Protein AF-A0A6I2M3Y7-F1 (afdb_monomer_lite)

Sequence (51 aa):
MSGWPFWLKIFVVAVPFAVTIAAFSHGVMVAAVPGVLVSGWAFHRAFMSDI

pLDDT: mean 84.59, std 8.8, range [51.22, 92.62]

Foldseek 3Di:
DVPDDPVVLVVQLVVLVVVLVVCVVVVVPVVSVVSVVVSVVSCCVSPPVVD

Secondary structure (DSSP, 8-state):
-TTS-HHHHHHHHHHHHHHHHHHHHTT-HHHHHHHHHHHHHHHIIIIITT-

Radius of gyration: 12.05 Å; chains: 1; bounding box: 27×18×29 Å

Structure (mmCIF, N/CA/C/O backbone):
data_AF-A0A6I2M3Y7-F1
#
_entry.id   AF-A0A6I2M3Y7-F1
#
loop_
_atom_site.group_PDB
_atom_site.id
_atom_site.type_symbol
_atom_site.label_atom_id
_atom_site.label_alt_id
_atom_site.label_comp_id
_atom_site.label_asym_id
_atom_site.label_entity_id
_atom_site.label_seq_id
_atom_site.pdbx_PDB_ins_code
_atom_site.Cartn_x
_atom_site.Cartn_y
_atom_site.Cartn_z
_atom_site.occupancy
_atom_site.B_iso_or_equiv
_atom_site.auth_seq_id
_atom_site.auth_comp_id
_atom_site.auth_asym_id
_atom_site.auth_atom_id
_atom_site.pdbx_PDB_model_num
ATOM 1 N N . MET A 1 1 ? -14.257 3.940 7.115 1.00 64.62 1 MET A N 1
ATOM 2 C CA . MET A 1 1 ? -13.404 2.819 7.567 1.00 64.62 1 MET A CA 1
ATOM 3 C C . MET A 1 1 ? -13.421 2.655 9.085 1.00 64.62 1 MET A C 1
ATOM 5 O O . MET A 1 1 ? -13.108 1.568 9.540 1.00 64.62 1 MET A O 1
ATOM 9 N N . SER A 1 2 ? -13.843 3.666 9.850 1.00 65.25 2 SER A N 1
ATOM 10 C CA . SER A 1 2 ? -14.169 3.650 11.286 1.00 65.25 2 SER A CA 1
ATOM 11 C C . SER A 1 2 ? -14.512 2.293 11.914 1.00 65.25 2 SER A C 1
ATOM 13 O O . SER A 1 2 ? -13.750 1.814 12.745 1.00 65.25 2 SER A O 1
ATOM 15 N N . GLY A 1 3 ? -15.564 1.607 11.448 1.00 78.50 3 GLY A N 1
ATOM 16 C CA . GLY A 1 3 ? -16.009 0.320 12.009 1.00 78.50 3 GLY A CA 1
ATOM 17 C C . GLY A 1 3 ? -15.360 -0.942 11.426 1.00 78.50 3 GLY A C 1
ATOM 18 O O . GLY A 1 3 ? -15.808 -2.044 11.723 1.00 78.50 3 GLY A O 1
ATOM 19 N N . TRP A 1 4 ? -14.361 -0.817 10.548 1.00 84.94 4 TRP A N 1
ATOM 20 C CA . TRP A 1 4 ? -13.706 -1.983 9.954 1.00 84.94 4 TRP A CA 1
ATOM 21 C C . TRP A 1 4 ? -12.701 -2.594 10.929 1.00 84.94 4 TRP A C 1
ATOM 23 O O . TRP A 1 4 ? -11.963 -1.856 11.589 1.00 84.94 4 TRP A O 1
ATOM 33 N N . PRO A 1 5 ? -12.602 -3.928 10.977 1.00 87.31 5 PRO A N 1
ATOM 34 C CA . PRO A 1 5 ? -11.589 -4.565 11.787 1.00 87.31 5 PRO A CA 1
ATOM 35 C C . PRO A 1 5 ? -10.171 -4.236 11.297 1.00 87.31 5 PRO A C 1
ATOM 37 O O . PRO A 1 5 ? -9.929 -4.056 10.102 1.00 87.31 5 PRO A O 1
ATOM 40 N N . PHE A 1 6 ? -9.219 -4.170 12.231 1.00 85.88 6 PHE A N 1
ATOM 41 C CA . PHE A 1 6 ? -7.857 -3.683 11.979 1.00 85.88 6 PHE A CA 1
ATOM 42 C C . PHE A 1 6 ? -7.127 -4.451 10.867 1.00 85.88 6 PHE A C 1
ATOM 44 O O . PHE A 1 6 ? -6.512 -3.844 9.992 1.00 85.88 6 PHE A O 1
ATOM 51 N N . TRP A 1 7 ? -7.260 -5.778 10.837 1.00 87.56 7 TRP A N 1
ATOM 52 C CA . TRP A 1 7 ? -6.663 -6.618 9.795 1.00 87.56 7 TRP A CA 1
ATOM 53 C C . TRP A 1 7 ? -7.199 -6.275 8.403 1.00 87.56 7 TRP A C 1
ATOM 55 O O . TRP A 1 7 ? -6.427 -6.201 7.453 1.00 87.56 7 TRP A O 1
ATOM 65 N N . LEU A 1 8 ? -8.496 -5.985 8.278 1.00 88.00 8 LEU A N 1
ATOM 66 C CA . LEU A 1 8 ? -9.104 -5.602 7.005 1.00 88.00 8 LEU A CA 1
ATOM 67 C C . LEU A 1 8 ? -8.570 -4.247 6.516 1.00 88.00 8 LEU A C 1
ATOM 69 O O . LEU A 1 8 ? -8.290 -4.093 5.329 1.00 88.00 8 LEU A O 1
ATOM 73 N N . LYS A 1 9 ? -8.359 -3.288 7.430 1.00 87.38 9 LYS A N 1
ATOM 74 C CA . LYS A 1 9 ? -7.711 -2.002 7.114 1.00 87.38 9 LYS A CA 1
ATOM 75 C C . LYS A 1 9 ? -6.290 -2.211 6.582 1.00 87.38 9 LYS A C 1
ATOM 77 O O . LYS A 1 9 ? -5.939 -1.622 5.563 1.00 87.38 9 LYS A O 1
ATOM 82 N N . ILE A 1 10 ? -5.509 -3.088 7.221 1.00 89.25 10 ILE A N 1
ATOM 83 C CA . ILE A 1 10 ? -4.160 -3.444 6.754 1.00 89.25 10 ILE A CA 1
ATOM 84 C C . ILE A 1 10 ? -4.215 -4.048 5.351 1.00 89.25 10 ILE A C 1
ATOM 86 O O . ILE A 1 10 ? -3.487 -3.589 4.477 1.00 89.25 10 ILE A O 1
ATOM 90 N N . PHE A 1 11 ? -5.089 -5.032 5.112 1.00 89.94 11 PHE A N 1
ATOM 91 C CA . PHE A 1 11 ? -5.200 -5.678 3.800 1.00 89.94 11 PHE A CA 1
ATOM 92 C C . PHE A 1 11 ? -5.525 -4.678 2.689 1.00 89.94 11 PHE A C 1
ATOM 94 O O . PHE A 1 11 ? -4.880 -4.689 1.643 1.00 89.94 11 PHE A O 1
ATOM 101 N N . VAL A 1 12 ? -6.481 -3.777 2.922 1.00 88.44 12 VAL A N 1
ATOM 102 C CA . VAL A 1 12 ? -6.900 -2.793 1.913 1.00 88.44 12 VAL A CA 1
ATOM 103 C C . VAL A 1 12 ? -5.805 -1.773 1.611 1.00 88.44 12 VAL A C 1
ATOM 105 O O . VAL A 1 12 ? -5.679 -1.346 0.468 1.00 88.44 12 VAL A O 1
ATOM 108 N N . VAL A 1 13 ? -4.984 -1.413 2.599 1.00 91.56 13 VAL A N 1
ATOM 109 C CA . VAL A 1 13 ? -3.834 -0.521 2.390 1.00 91.56 13 VAL A CA 1
ATOM 110 C C . VAL A 1 13 ? -2.650 -1.261 1.760 1.00 91.56 13 VAL A C 1
ATOM 112 O O . VAL A 1 13 ? -1.943 -0.688 0.938 1.00 91.56 13 VAL A O 1
ATOM 115 N N . ALA A 1 14 ? -2.446 -2.541 2.070 1.00 92.38 14 ALA A N 1
ATOM 116 C CA . ALA A 1 14 ? -1.336 -3.325 1.531 1.00 92.38 14 ALA A CA 1
ATOM 117 C C . ALA A 1 14 ? -1.423 -3.525 0.007 1.00 92.38 14 ALA A C 1
ATOM 119 O O . ALA A 1 14 ? -0.394 -3.531 -0.664 1.00 92.38 14 ALA A O 1
ATOM 120 N N . VAL A 1 15 ? -2.633 -3.647 -0.551 1.00 92.62 15 VAL A N 1
ATOM 121 C CA . VAL A 1 15 ? -2.852 -3.842 -1.997 1.00 92.62 15 VAL A CA 1
ATOM 122 C C . VAL A 1 15 ? -2.239 -2.721 -2.856 1.00 92.62 15 VAL A C 1
ATOM 124 O O . VAL A 1 15 ? -1.399 -3.031 -3.703 1.00 92.62 15 VAL A O 1
ATOM 127 N N . PRO A 1 16 ? -2.583 -1.430 -2.673 1.00 90.69 16 PRO A N 1
ATOM 128 C CA . PRO A 1 16 ? -1.998 -0.356 -3.475 1.00 90.69 16 PRO A CA 1
ATOM 129 C C . PRO A 1 16 ? -0.488 -0.208 -3.251 1.00 90.69 16 PRO A C 1
ATOM 131 O O . PRO A 1 16 ? 0.235 0.063 -4.212 1.00 90.69 16 PRO A O 1
ATOM 134 N N . PHE A 1 17 ? 0.018 -0.481 -2.043 1.00 90.69 17 PHE A N 1
ATOM 135 C CA . PHE A 1 17 ? 1.462 -0.515 -1.790 1.00 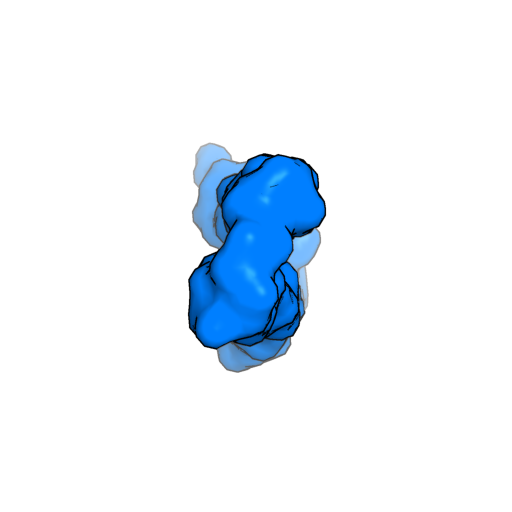90.69 17 PHE A CA 1
ATOM 136 C C . PHE A 1 17 ? 2.160 -1.622 -2.589 1.00 90.69 17 PHE A C 1
ATOM 138 O O . PHE A 1 17 ? 3.165 -1.356 -3.245 1.00 90.69 17 PHE A O 1
ATOM 145 N N . ALA A 1 18 ? 1.614 -2.841 -2.597 1.00 91.44 18 ALA A N 1
ATOM 146 C CA . ALA A 1 18 ? 2.173 -3.962 -3.349 1.00 91.44 18 ALA A CA 1
ATOM 147 C C . ALA A 1 18 ? 2.198 -3.683 -4.860 1.00 91.44 18 ALA A C 1
ATOM 149 O O . ALA A 1 18 ? 3.213 -3.920 -5.515 1.00 91.44 18 ALA A O 1
ATOM 150 N N . VAL A 1 19 ? 1.118 -3.110 -5.402 1.00 88.88 19 VAL A N 1
ATOM 151 C CA . VAL A 1 19 ? 1.042 -2.704 -6.817 1.00 88.88 19 VAL A CA 1
ATOM 152 C C . VAL A 1 19 ? 2.076 -1.623 -7.136 1.00 88.88 19 VAL A C 1
ATOM 154 O O . VAL A 1 19 ? 2.740 -1.685 -8.168 1.00 88.88 19 VAL A O 1
ATOM 157 N N . THR A 1 20 ? 2.260 -0.659 -6.236 1.00 90.12 20 THR A N 1
ATOM 158 C CA . THR A 1 20 ? 3.244 0.418 -6.405 1.00 90.12 20 THR A CA 1
ATOM 159 C C . THR A 1 20 ? 4.676 -0.121 -6.393 1.00 90.12 20 THR A C 1
ATOM 161 O O . THR A 1 20 ? 5.471 0.227 -7.265 1.00 90.12 20 THR A O 1
ATOM 164 N N . ILE A 1 21 ? 5.002 -1.018 -5.456 1.00 89.81 21 ILE A N 1
ATOM 165 C CA . ILE A 1 21 ? 6.314 -1.684 -5.384 1.00 89.81 21 ILE A CA 1
ATOM 166 C C . ILE A 1 21 ? 6.567 -2.509 -6.651 1.00 89.81 21 ILE A C 1
ATOM 168 O O . ILE A 1 21 ? 7.653 -2.430 -7.222 1.00 89.81 21 ILE A O 1
ATOM 172 N N . ALA A 1 22 ? 5.559 -3.238 -7.137 1.00 89.00 22 ALA A N 1
ATOM 173 C CA . ALA A 1 22 ? 5.657 -3.979 -8.390 1.00 89.00 22 ALA A CA 1
ATOM 174 C C . ALA A 1 22 ? 5.866 -3.046 -9.598 1.00 89.00 22 ALA A C 1
ATOM 176 O O . ALA A 1 22 ? 6.644 -3.357 -10.496 1.00 89.00 22 ALA A O 1
ATOM 177 N N . ALA A 1 23 ? 5.221 -1.879 -9.642 1.00 86.06 23 ALA A N 1
ATOM 178 C CA . ALA A 1 23 ? 5.456 -0.903 -10.708 1.00 86.06 23 ALA A CA 1
ATOM 179 C C . ALA A 1 23 ? 6.906 -0.379 -10.693 1.00 86.06 23 ALA A C 1
ATOM 181 O O . ALA A 1 23 ? 7.535 -0.268 -11.749 1.00 86.06 23 ALA A O 1
ATOM 182 N N . PHE A 1 24 ? 7.466 -0.134 -9.501 1.00 84.69 24 PHE A N 1
ATOM 183 C CA . PHE A 1 24 ? 8.873 0.240 -9.341 1.00 84.69 24 PHE A CA 1
ATOM 184 C C . PHE A 1 24 ? 9.834 -0.874 -9.769 1.00 84.69 24 PHE A C 1
ATOM 186 O O . PHE A 1 24 ? 10.812 -0.586 -10.458 1.00 84.69 24 PHE A O 1
ATOM 193 N N . SER A 1 25 ? 9.552 -2.138 -9.429 1.00 86.50 25 SER A N 1
ATOM 194 C CA . SER A 1 25 ? 10.427 -3.264 -9.789 1.00 86.50 25 SER A CA 1
ATOM 195 C C . SER A 1 25 ? 10.510 -3.510 -11.298 1.00 86.50 25 SER A C 1
ATOM 197 O O . SER A 1 25 ? 11.502 -4.055 -11.769 1.00 86.50 25 SER A O 1
ATOM 199 N N . HIS A 1 26 ? 9.499 -3.088 -12.061 1.00 88.50 26 HIS A N 1
ATOM 200 C CA . HIS A 1 26 ? 9.480 -3.177 -13.526 1.00 88.50 26 HIS A CA 1
ATOM 201 C C . HIS A 1 26 ? 9.997 -1.903 -14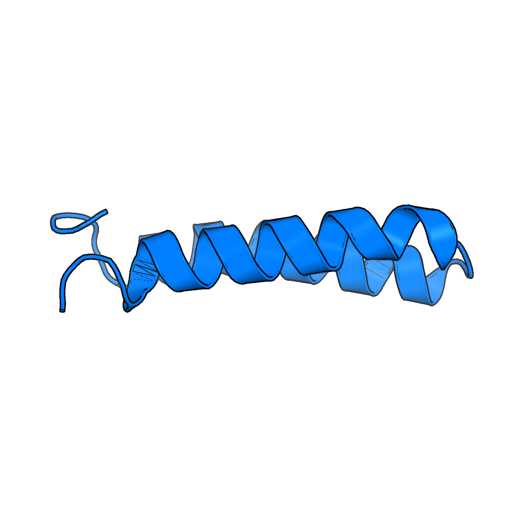.225 1.00 88.50 26 HIS A C 1
ATOM 203 O O . HIS A 1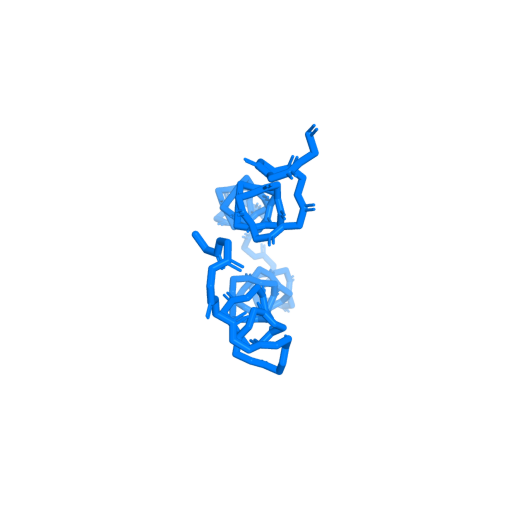 26 ? 9.890 -1.788 -15.444 1.00 88.50 26 HIS A O 1
ATOM 209 N N . GLY 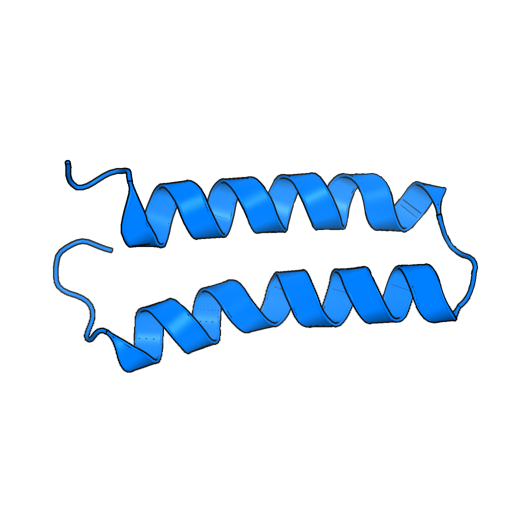A 1 27 ? 10.538 -0.930 -13.479 1.00 83.75 27 GLY A N 1
ATOM 210 C CA . GLY A 1 27 ? 11.087 0.310 -14.041 1.00 83.75 27 GLY A CA 1
ATOM 211 C C . GLY A 1 27 ? 10.035 1.305 -14.543 1.00 83.75 27 GLY A C 1
ATOM 212 O O . GLY A 1 27 ? 10.379 2.302 -15.176 1.00 83.75 27 GLY A O 1
ATOM 213 N N . VAL A 1 28 ? 8.750 1.087 -14.242 1.00 84.50 28 VAL A N 1
ATOM 214 C CA . VAL A 1 28 ? 7.639 1.922 -14.724 1.00 84.50 28 VAL A CA 1
ATOM 215 C C . VAL A 1 28 ? 7.386 3.080 -13.752 1.00 84.50 28 VAL A C 1
ATOM 217 O O . VAL A 1 28 ? 6.311 3.224 -13.172 1.00 84.50 28 VAL A O 1
ATOM 220 N N . MET A 1 29 ? 8.405 3.922 -13.552 1.00 75.69 29 MET A N 1
ATOM 221 C CA . MET A 1 29 ? 8.399 4.974 -12.523 1.00 75.69 29 MET A CA 1
ATOM 222 C C . MET A 1 29 ? 7.240 5.969 -12.680 1.00 75.69 29 MET A C 1
ATOM 224 O O . MET A 1 29 ? 6.639 6.371 -11.689 1.00 75.69 29 MET A O 1
ATOM 228 N N . VAL A 1 30 ? 6.873 6.324 -13.916 1.00 79.38 30 VAL A N 1
ATOM 229 C CA . VAL A 1 30 ? 5.768 7.262 -14.189 1.00 79.38 30 VAL A CA 1
ATOM 230 C C . VAL A 1 30 ? 4.415 6.676 -13.767 1.00 79.38 30 VAL A C 1
ATOM 232 O O . VAL A 1 30 ? 3.582 7.390 -13.216 1.00 79.38 30 VAL A O 1
ATOM 235 N N . ALA A 1 31 ? 4.210 5.368 -13.951 1.00 72.69 31 ALA A N 1
ATOM 236 C CA . ALA A 1 31 ? 2.998 4.680 -13.504 1.00 72.69 31 ALA A CA 1
ATOM 237 C C . ALA A 1 31 ? 2.994 4.411 -11.988 1.00 72.69 31 ALA A C 1
ATOM 239 O O . ALA A 1 31 ? 1.932 4.226 -11.398 1.00 72.69 31 ALA A O 1
ATOM 240 N N . ALA A 1 32 ? 4.158 4.430 -11.336 1.00 77.38 32 ALA A N 1
ATOM 241 C CA . ALA A 1 32 ? 4.260 4.273 -9.889 1.00 77.38 32 ALA A CA 1
ATOM 242 C C . ALA A 1 32 ? 3.805 5.530 -9.121 1.00 77.38 32 ALA A C 1
ATOM 244 O O . ALA A 1 32 ? 3.298 5.407 -8.009 1.00 77.38 32 ALA A O 1
ATOM 245 N N . VAL A 1 33 ? 3.907 6.728 -9.716 1.00 84.94 33 VAL A N 1
ATOM 246 C CA . VAL A 1 33 ? 3.454 7.999 -9.110 1.00 84.94 33 VAL A CA 1
ATOM 247 C C . VAL A 1 33 ? 1.980 7.961 -8.669 1.00 84.94 33 VAL A C 1
ATOM 249 O O . VAL A 1 33 ? 1.713 8.231 -7.495 1.00 84.94 33 VAL A O 1
ATOM 252 N N . PRO A 1 34 ? 1.005 7.591 -9.526 1.00 87.50 34 PRO A N 1
ATOM 253 C CA . PRO A 1 34 ? -0.377 7.442 -9.078 1.00 87.50 34 PRO A CA 1
ATOM 254 C C . PRO A 1 34 ? -0.532 6.327 -8.035 1.00 87.50 34 PRO A C 1
ATOM 256 O O . PRO A 1 34 ? -1.349 6.467 -7.129 1.00 87.50 34 PRO A O 1
ATOM 259 N N . GLY A 1 35 ? 0.286 5.271 -8.087 1.00 87.06 35 GLY A N 1
ATOM 260 C CA . GLY A 1 35 ? 0.317 4.229 -7.056 1.00 87.06 35 GLY A CA 1
ATOM 261 C C . GLY A 1 35 ? 0.669 4.773 -5.666 1.00 87.06 35 GLY A C 1
ATOM 262 O O . GLY A 1 35 ? -0.019 4.473 -4.687 1.00 87.06 35 GLY A O 1
ATOM 263 N N . VAL A 1 36 ? 1.673 5.651 -5.576 1.00 88.25 36 VAL A N 1
ATOM 264 C CA . VAL A 1 36 ? 2.057 6.320 -4.321 1.00 88.25 36 VAL A CA 1
ATOM 265 C C . VAL A 1 36 ? 0.921 7.204 -3.798 1.00 88.25 36 VAL A C 1
ATOM 267 O O . VAL A 1 36 ? 0.600 7.147 -2.610 1.00 88.25 36 VAL A O 1
ATOM 270 N N . LEU A 1 37 ? 0.267 7.974 -4.674 1.00 91.06 37 LEU A N 1
ATOM 271 C CA . LEU A 1 37 ? -0.867 8.827 -4.295 1.00 91.06 37 LEU A CA 1
ATOM 272 C C . LEU A 1 37 ? -2.053 8.007 -3.766 1.00 91.06 37 LEU A C 1
ATOM 274 O O . LEU A 1 37 ? -2.622 8.345 -2.727 1.00 91.06 37 LEU A O 1
ATOM 278 N N . VAL A 1 38 ? -2.391 6.903 -4.438 1.00 91.00 38 VAL A N 1
ATOM 279 C CA . VAL A 1 38 ? -3.457 5.987 -4.003 1.00 91.00 38 VAL A CA 1
ATOM 280 C C . VAL A 1 38 ? -3.099 5.329 -2.671 1.00 91.00 38 VAL A C 1
ATOM 282 O O . VAL A 1 38 ? -3.957 5.220 -1.797 1.00 91.00 38 VAL A O 1
ATOM 285 N N . SER A 1 39 ? -1.836 4.943 -2.483 1.00 91.94 39 SER A N 1
ATOM 286 C CA . SER A 1 39 ? -1.343 4.351 -1.233 1.00 91.94 39 SER A CA 1
ATOM 287 C C . SER A 1 39 ? -1.450 5.336 -0.064 1.00 91.94 39 SER A C 1
ATOM 289 O O . SER A 1 39 ? -1.953 4.979 1.003 1.00 91.94 39 SER A O 1
ATOM 291 N N . GLY A 1 40 ? -1.057 6.597 -0.282 1.00 91.00 40 GLY A N 1
ATOM 292 C CA . GLY A 1 40 ? -1.199 7.673 0.701 1.00 91.00 40 GLY A CA 1
ATOM 293 C C . GLY A 1 40 ? -2.660 7.973 1.040 1.00 91.00 40 GLY A C 1
ATOM 294 O O . GLY A 1 40 ? -3.012 8.073 2.215 1.00 91.00 40 GLY A O 1
ATOM 295 N N . TRP A 1 41 ? -3.535 8.039 0.032 1.00 91.81 41 TRP A N 1
ATOM 296 C CA . TRP A 1 41 ? -4.972 8.229 0.241 1.00 91.81 41 TRP A CA 1
ATOM 297 C C . TRP A 1 41 ? -5.601 7.066 1.016 1.00 91.81 41 TRP A C 1
ATOM 299 O O . TRP A 1 41 ? -6.339 7.300 1.975 1.00 91.81 41 TRP A O 1
ATOM 309 N N . ALA A 1 42 ? -5.283 5.820 0.648 1.00 88.81 42 ALA A N 1
ATOM 310 C CA . ALA A 1 42 ? -5.791 4.629 1.322 1.00 88.81 42 ALA A CA 1
ATOM 311 C C . ALA A 1 42 ? -5.340 4.589 2.789 1.00 88.81 42 ALA A C 1
ATOM 313 O O . ALA A 1 42 ? -6.155 4.328 3.673 1.00 88.81 42 ALA A O 1
ATOM 314 N N . PHE A 1 43 ? -4.072 4.916 3.059 1.00 89.75 43 PHE A N 1
ATOM 315 C CA . PHE A 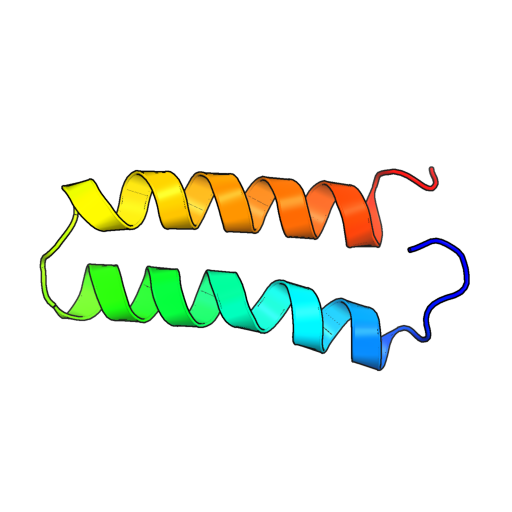1 43 ? -3.537 5.003 4.416 1.00 89.75 43 PHE A CA 1
ATOM 316 C C . PHE A 1 43 ? -4.226 6.102 5.236 1.00 89.75 43 PHE A C 1
ATOM 318 O O . PHE A 1 43 ? -4.733 5.838 6.329 1.00 89.75 43 PHE A O 1
ATOM 325 N N . HIS A 1 44 ? -4.326 7.315 4.684 1.00 88.81 44 HIS A N 1
ATOM 326 C CA . HIS A 1 44 ? -5.003 8.432 5.339 1.00 88.81 44 HIS A CA 1
ATOM 327 C C . HIS A 1 44 ? -6.472 8.092 5.640 1.00 88.81 44 HIS A C 1
ATOM 329 O O . HIS A 1 44 ? -6.962 8.308 6.749 1.00 88.81 44 HIS A O 1
ATOM 335 N N . ARG A 1 45 ? -7.178 7.477 4.683 1.00 86.25 45 ARG A N 1
ATOM 336 C CA . ARG A 1 45 ? -8.582 7.084 4.851 1.00 86.25 45 ARG A CA 1
ATOM 337 C C . ARG A 1 45 ? -8.773 5.929 5.842 1.00 86.25 45 ARG A C 1
ATOM 339 O O . ARG A 1 45 ? -9.808 5.863 6.506 1.00 86.25 45 ARG A O 1
ATOM 346 N N . ALA A 1 46 ? -7.810 5.019 5.947 1.00 85.62 46 ALA A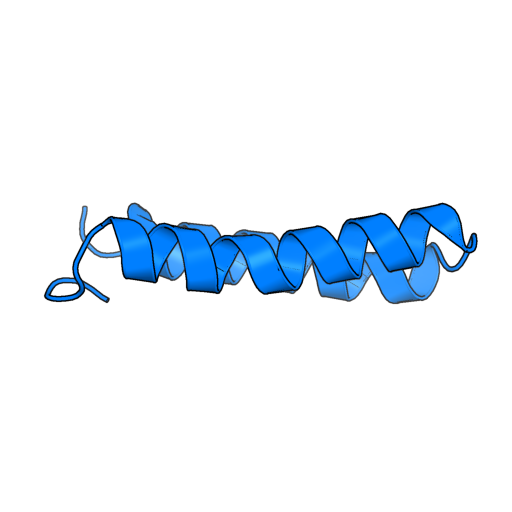 N 1
ATOM 347 C CA . ALA A 1 46 ? -7.894 3.868 6.842 1.00 85.62 46 ALA A CA 1
ATOM 348 C C . ALA A 1 46 ? -7.553 4.202 8.298 1.00 85.62 46 ALA A C 1
ATOM 350 O O . ALA A 1 46 ? -8.184 3.645 9.203 1.00 85.62 46 ALA A O 1
ATOM 351 N N . PHE A 1 47 ? -6.584 5.097 8.516 1.00 83.56 47 PHE A N 1
ATOM 352 C CA . PHE A 1 47 ? -5.981 5.311 9.835 1.00 83.56 47 PHE A CA 1
ATOM 353 C C . PHE A 1 47 ? -6.083 6.744 10.367 1.00 83.56 47 PHE A C 1
ATOM 355 O O . PHE A 1 47 ? -6.089 6.911 11.579 1.00 83.56 47 PHE A O 1
ATOM 362 N N . MET A 1 48 ? -6.172 7.761 9.505 1.00 81.62 48 MET A N 1
ATOM 363 C CA . MET A 1 48 ? -6.132 9.172 9.928 1.00 81.62 48 MET A CA 1
ATOM 364 C C . MET A 1 48 ? -7.493 9.869 9.872 1.00 81.62 48 MET A C 1
ATOM 366 O O . MET A 1 48 ? -7.745 10.765 10.659 1.00 81.62 48 MET A O 1
ATOM 370 N N . SER A 1 49 ? -8.403 9.450 8.990 1.00 73.31 49 SER A N 1
ATOM 371 C CA . SER A 1 49 ? -9.718 10.105 8.832 1.00 73.31 49 SER A CA 1
ATOM 372 C C . SER A 1 49 ? -10.766 9.792 9.917 1.00 73.31 49 SER A C 1
ATOM 374 O O . SER A 1 49 ? -11.930 10.134 9.737 1.00 73.31 49 SER A O 1
ATOM 376 N N . ASP A 1 50 ? -10.366 9.111 10.991 1.00 57.16 50 ASP A N 1
ATOM 377 C CA . ASP A 1 50 ? -11.172 8.862 12.198 1.00 57.16 50 ASP A CA 1
ATOM 378 C C . ASP A 1 50 ? -10.496 9.446 13.470 1.00 57.16 50 ASP A C 1
ATOM 380 O O . ASP A 1 50 ? -10.925 9.132 14.579 1.00 57.16 50 ASP A O 1
ATOM 384 N N . ILE A 1 51 ? -9.439 10.263 13.310 1.00 51.22 51 ILE A N 1
ATOM 385 C CA . ILE A 1 51 ? -8.850 11.129 14.356 1.00 51.22 51 ILE A CA 1
ATOM 386 C C . ILE A 1 51 ? -9.553 12.486 14.292 1.00 51.22 51 ILE A C 1
ATOM 388 O O . ILE A 1 51 ? -9.878 13.024 15.372 1.00 51.22 51 ILE A O 1
#